Protein AF-A0ABD2MS82-F1 (afdb_monomer_lite)

pLDDT: mean 78.6, std 11.97, range [47.75, 94.5]

Organism: NCBI:txid559131

Sequence (108 aa):
MEFDLMNNITANDTFDPDEYYYRSRQNVLDIPMLLFASAGILANSLITYIILRNKPLRTRTNIYLVNICICNSMYLLFSPLIFNLFSAAERIHAYIICFTDEFFFFLC

Radius of gyration: 23.98 Å; chains: 1; bounding box: 62×20×70 Å

Secondary structure (DSSP, 8-state):
--STTSS-----TT--HHHHHHHHHHHHHHHHHHHHHHHHHHHHHHHHHHHHH-GGG--HHHHHHHHHHHHHHHHHHHHHHHS-HHHHHHHHHHHHHHHHHHHHHHH-

Structure (mmCIF, N/CA/C/O backbone):
data_AF-A0ABD2MS82-F1
#
_entry.id   AF-A0ABD2MS82-F1
#
loop_
_atom_site.group_PDB
_atom_site.id
_atom_site.type_symbol
_atom_site.label_atom_id
_atom_site.label_alt_id
_atom_site.label_comp_id
_atom_site.label_asym_id
_atom_site.label_entity_id
_atom_site.label_seq_id
_atom_site.pdbx_PDB_ins_code
_atom_site.Cartn_x
_atom_site.Cartn_y
_atom_site.Cartn_z
_atom_site.occupancy
_atom_site.B_iso_or_equiv
_atom_site.auth_seq_id
_atom_site.auth_comp_id
_atom_site.auth_asym_id
_atom_site.auth_atom_id
_atom_site.pdbx_PDB_model_num
ATOM 1 N N . MET A 1 1 ? 42.929 -7.637 -44.592 1.00 47.75 1 MET A N 1
ATOM 2 C CA . MET A 1 1 ? 41.555 -7.537 -45.126 1.00 47.75 1 MET A CA 1
ATOM 3 C C . MET A 1 1 ? 40.603 -8.113 -44.079 1.00 47.75 1 MET A C 1
ATOM 5 O O . MET A 1 1 ? 39.951 -9.114 -44.312 1.00 47.75 1 MET A O 1
ATOM 9 N N . GLU A 1 2 ? 40.615 -7.516 -42.886 1.00 51.56 2 GLU A N 1
ATOM 10 C CA . GLU A 1 2 ? 39.842 -7.953 -41.704 1.00 51.56 2 GLU A CA 1
ATOM 11 C C . GLU A 1 2 ? 39.218 -6.745 -40.979 1.00 51.56 2 GLU A C 1
ATOM 13 O O . GLU A 1 2 ? 38.406 -6.900 -40.079 1.00 51.56 2 GLU A O 1
ATOM 18 N N . PHE A 1 3 ? 39.573 -5.525 -41.401 1.00 53.72 3 PHE A N 1
ATOM 19 C CA . PHE A 1 3 ? 39.140 -4.276 -40.777 1.00 53.72 3 PHE A CA 1
ATOM 20 C C . PHE A 1 3 ? 37.747 -3.830 -41.255 1.00 53.72 3 PHE A C 1
ATOM 22 O O . PHE A 1 3 ? 37.041 -3.136 -40.533 1.00 53.72 3 PHE A O 1
ATOM 29 N N . ASP A 1 4 ? 37.302 -4.297 -42.426 1.00 55.69 4 ASP A N 1
ATOM 30 C CA . ASP A 1 4 ? 36.000 -3.925 -43.000 1.00 55.69 4 ASP A CA 1
ATOM 31 C C . ASP A 1 4 ? 34.840 -4.824 -42.530 1.00 55.69 4 ASP A C 1
ATOM 33 O O . ASP A 1 4 ? 33.681 -4.529 -42.811 1.00 55.69 4 ASP A O 1
ATOM 37 N N . LEU A 1 5 ? 35.118 -5.897 -41.770 1.00 54.56 5 LEU A N 1
ATOM 38 C CA . LEU A 1 5 ? 34.084 -6.774 -41.197 1.00 54.56 5 LEU A CA 1
ATOM 39 C C . LEU A 1 5 ? 33.604 -6.321 -39.802 1.00 54.56 5 LEU A C 1
ATOM 41 O O . LEU A 1 5 ? 32.693 -6.925 -39.249 1.00 54.56 5 LEU A O 1
ATOM 45 N N . MET A 1 6 ? 34.182 -5.257 -39.229 1.00 52.56 6 MET A N 1
ATOM 46 C CA . MET A 1 6 ? 33.708 -4.669 -37.962 1.00 52.56 6 MET A CA 1
ATOM 47 C C . MET A 1 6 ? 32.724 -3.506 -38.158 1.00 52.56 6 MET A C 1
ATOM 49 O O . MET A 1 6 ? 32.105 -3.070 -37.194 1.00 52.56 6 MET A O 1
ATOM 53 N N . ASN A 1 7 ? 32.527 -3.049 -39.400 1.00 52.88 7 ASN A N 1
ATOM 54 C CA . ASN A 1 7 ? 31.688 -1.888 -39.726 1.00 52.88 7 ASN A CA 1
ATOM 55 C C . ASN A 1 7 ? 30.321 -2.252 -40.332 1.00 52.88 7 ASN A C 1
ATOM 57 O O . ASN A 1 7 ? 29.557 -1.361 -40.687 1.00 52.88 7 ASN A O 1
ATOM 61 N N . ASN A 1 8 ? 29.998 -3.546 -40.443 1.00 51.50 8 ASN A N 1
ATOM 62 C CA . ASN A 1 8 ? 28.675 -4.031 -40.863 1.00 51.50 8 ASN A CA 1
ATOM 63 C C . ASN A 1 8 ? 27.893 -4.668 -39.703 1.00 51.50 8 ASN A C 1
ATOM 65 O O . ASN A 1 8 ? 27.094 -5.584 -39.883 1.00 51.50 8 ASN A O 1
ATOM 69 N N . ILE A 1 9 ? 28.151 -4.200 -38.486 1.00 60.28 9 ILE A N 1
ATOM 70 C CA . ILE A 1 9 ? 27.173 -4.302 -37.416 1.00 60.28 9 ILE A CA 1
ATOM 71 C C . ILE A 1 9 ? 26.404 -2.996 -37.539 1.00 60.28 9 ILE A C 1
ATOM 73 O O . ILE A 1 9 ? 26.919 -1.946 -37.167 1.00 60.28 9 ILE A O 1
ATOM 77 N N . THR A 1 10 ? 25.206 -3.037 -38.119 1.00 60.16 10 THR A N 1
ATOM 78 C CA . THR A 1 10 ? 24.183 -2.029 -37.830 1.00 60.16 10 THR A CA 1
ATOM 79 C C . THR A 1 10 ? 24.036 -2.008 -36.316 1.00 60.16 10 THR A C 1
ATOM 81 O O . THR A 1 10 ? 23.304 -2.819 -35.749 1.00 60.16 10 THR A O 1
ATOM 84 N N . ALA A 1 11 ? 24.812 -1.151 -35.653 1.00 57.91 11 ALA A N 1
ATOM 85 C CA . ALA A 1 11 ? 24.538 -0.748 -34.297 1.00 57.91 11 ALA A CA 1
ATOM 86 C C . ALA A 1 11 ? 23.128 -0.174 -34.365 1.00 57.91 11 ALA A C 1
ATOM 88 O O . ALA A 1 11 ? 22.858 0.815 -35.047 1.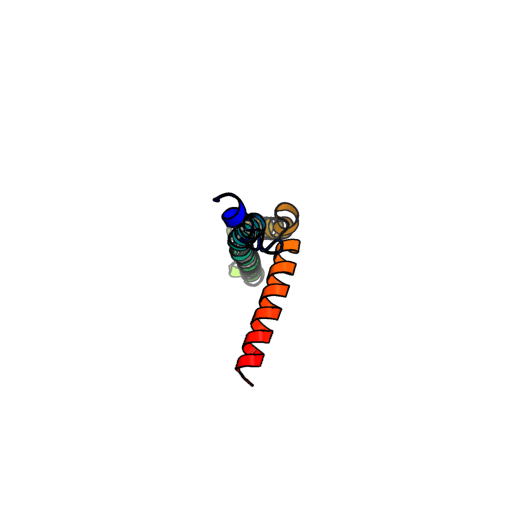00 57.91 11 ALA A O 1
ATOM 89 N N . ASN A 1 12 ? 22.185 -0.921 -33.806 1.00 58.06 12 ASN A N 1
ATOM 90 C CA . ASN A 1 12 ? 20.826 -0.457 -33.674 1.00 58.06 12 ASN A CA 1
ATOM 91 C C . ASN A 1 12 ? 20.871 0.595 -32.564 1.00 58.06 12 ASN A C 1
ATOM 93 O O . ASN A 1 12 ? 20.576 0.273 -31.421 1.00 58.06 12 ASN A O 1
ATOM 97 N N . ASP A 1 13 ? 21.292 1.821 -32.891 1.00 61.38 13 ASP A N 1
ATOM 98 C CA . ASP A 1 13 ? 21.495 2.944 -31.954 1.00 61.38 13 ASP A CA 1
ATOM 99 C C . ASP A 1 13 ? 20.210 3.345 -31.200 1.00 61.38 13 ASP A C 1
ATOM 101 O O . ASP A 1 13 ? 20.215 4.214 -30.336 1.00 61.38 13 ASP A O 1
ATOM 105 N N . THR A 1 14 ? 19.082 2.721 -31.541 1.00 65.25 14 THR A N 1
ATOM 106 C CA . THR A 1 14 ? 17.796 2.831 -30.844 1.00 65.25 14 THR A CA 1
ATOM 107 C C . THR A 1 14 ? 17.603 1.801 -29.733 1.00 65.25 14 THR A C 1
ATOM 109 O O . THR A 1 14 ? 16.722 1.985 -28.899 1.00 65.25 14 THR A O 1
ATOM 112 N N . PHE A 1 15 ? 18.361 0.704 -29.717 1.00 70.62 15 PHE A N 1
ATOM 113 C CA . PHE A 1 15 ? 18.246 -0.332 -28.697 1.00 70.62 15 PHE A CA 1
ATOM 114 C C . PHE A 1 15 ? 19.389 -0.201 -27.701 1.00 70.62 15 PHE A C 1
ATOM 116 O O . PHE A 1 15 ? 20.472 -0.745 -27.914 1.00 70.62 15 PHE A O 1
ATOM 123 N N . ASP A 1 16 ? 19.114 0.507 -26.607 1.00 78.38 16 ASP A N 1
ATOM 124 C CA . ASP A 1 16 ? 20.020 0.573 -25.471 1.00 78.38 16 ASP A CA 1
ATOM 125 C C . ASP A 1 16 ? 19.689 -0.544 -24.459 1.00 78.38 16 ASP A C 1
ATOM 127 O O . ASP A 1 16 ? 18.635 -0.516 -23.803 1.00 78.38 16 ASP A O 1
ATOM 131 N N . PRO A 1 17 ? 20.525 -1.594 -24.354 1.00 74.38 17 PRO A N 1
ATOM 132 C CA . PRO A 1 17 ? 20.258 -2.712 -23.457 1.00 74.38 17 PRO A CA 1
ATOM 133 C C . PRO A 1 17 ? 20.321 -2.311 -21.979 1.00 74.38 17 PRO A C 1
ATOM 135 O O . PRO A 1 17 ? 19.707 -2.991 -21.147 1.00 74.38 17 PRO A O 1
ATOM 138 N N . ASP A 1 18 ? 21.040 -1.240 -21.630 1.00 78.19 18 ASP A N 1
ATOM 139 C CA . ASP A 1 18 ? 21.125 -0.786 -20.247 1.00 78.19 18 ASP A CA 1
ATOM 140 C C . ASP A 1 18 ? 19.802 -0.136 -19.794 1.00 78.19 18 ASP A C 1
ATOM 142 O O . ASP A 1 18 ? 19.266 -0.507 -18.744 1.00 78.19 18 ASP A O 1
ATOM 146 N N . GLU A 1 19 ? 19.181 0.697 -20.631 1.00 78.31 19 GLU A N 1
ATOM 147 C CA . GLU A 1 19 ? 17.897 1.342 -20.384 1.00 78.31 19 GLU A CA 1
ATOM 148 C C . GLU A 1 19 ? 16.799 0.290 -20.208 1.00 78.31 19 GLU A C 1
ATOM 150 O O . GLU A 1 19 ? 16.008 0.352 -19.258 1.00 78.31 19 GLU A O 1
ATOM 155 N N . TYR A 1 20 ? 16.793 -0.737 -21.065 1.00 74.31 20 TYR A N 1
ATOM 156 C CA . TYR A 1 20 ? 15.869 -1.864 -20.946 1.00 74.31 20 TYR A CA 1
ATOM 157 C C . TYR A 1 20 ? 16.059 -2.630 -19.629 1.00 74.31 20 TYR A C 1
ATOM 159 O O . TYR A 1 20 ? 15.079 -2.963 -18.955 1.00 74.31 20 TYR A O 1
ATOM 167 N N . TYR A 1 21 ? 17.305 -2.884 -19.219 1.00 76.56 21 TYR A N 1
ATOM 168 C CA . TYR A 1 21 ? 17.605 -3.593 -17.976 1.00 76.56 21 TYR A CA 1
ATOM 169 C C . TYR A 1 21 ? 17.166 -2.803 -16.734 1.00 76.56 21 TYR A C 1
ATOM 171 O O . TYR A 1 21 ? 16.512 -3.360 -15.845 1.00 76.56 21 TYR A O 1
ATOM 179 N N . TYR A 1 22 ? 17.455 -1.499 -16.675 1.00 75.44 22 TYR A N 1
ATOM 180 C CA . TYR A 1 22 ? 17.025 -0.642 -15.566 1.00 75.44 22 TYR A CA 1
ATOM 181 C C . TYR A 1 22 ? 15.504 -0.500 -15.509 1.00 75.44 22 TYR A C 1
ATOM 183 O O . TYR A 1 22 ? 14.923 -0.593 -14.424 1.00 75.44 22 TYR A O 1
ATOM 191 N N . ARG A 1 23 ? 14.847 -0.344 -16.663 1.00 72.69 23 ARG A N 1
ATOM 192 C CA . ARG A 1 23 ? 13.386 -0.263 -16.760 1.00 72.69 23 ARG A CA 1
ATOM 193 C C . ARG A 1 23 ? 12.716 -1.566 -16.334 1.00 72.69 23 ARG A C 1
ATOM 195 O O . ARG A 1 23 ? 11.774 -1.535 -15.547 1.00 72.69 23 ARG A O 1
ATOM 202 N N . SER A 1 24 ? 13.226 -2.709 -16.790 1.00 74.44 24 SER A N 1
ATOM 203 C CA . SER A 1 24 ? 12.731 -4.027 -16.385 1.00 74.44 24 SER A CA 1
ATOM 204 C C . SER A 1 24 ? 12.880 -4.233 -14.874 1.00 74.44 24 SER A C 1
ATOM 206 O O . SER A 1 24 ? 11.920 -4.600 -14.196 1.00 74.44 24 SER A O 1
ATOM 208 N N . ARG A 1 25 ? 14.042 -3.887 -14.303 1.00 76.31 25 ARG A N 1
ATOM 209 C CA . ARG A 1 25 ? 14.285 -3.985 -12.857 1.00 76.31 25 ARG A CA 1
ATOM 210 C C . ARG A 1 25 ? 13.360 -3.087 -12.031 1.00 76.31 25 ARG A C 1
ATOM 212 O O . ARG A 1 25 ? 12.902 -3.523 -10.977 1.00 76.31 25 ARG A O 1
ATOM 219 N N . GLN A 1 26 ? 13.093 -1.861 -12.485 1.00 73.44 26 GLN A N 1
ATOM 220 C CA . GLN A 1 26 ? 12.141 -0.954 -11.831 1.00 73.44 26 GLN A CA 1
ATOM 221 C C . GLN A 1 26 ? 10.729 -1.550 -11.832 1.00 73.44 26 GLN A C 1
ATOM 223 O O . GLN A 1 26 ? 10.128 -1.700 -10.772 1.00 73.44 26 GLN A O 1
ATOM 228 N N . ASN A 1 27 ? 10.256 -2.028 -12.986 1.00 70.44 27 ASN A N 1
ATOM 229 C CA . ASN A 1 27 ? 8.922 -2.619 -13.115 1.00 70.44 27 ASN A CA 1
ATOM 230 C C . ASN A 1 27 ? 8.714 -3.835 -12.190 1.00 70.44 27 ASN A C 1
ATOM 232 O O . ASN A 1 27 ? 7.643 -3.992 -11.603 1.00 70.44 27 ASN A O 1
ATOM 236 N N . VAL A 1 28 ? 9.739 -4.681 -12.024 1.00 80.00 28 VAL A N 1
ATOM 237 C CA . VAL A 1 28 ? 9.688 -5.870 -11.150 1.00 80.00 28 VAL A CA 1
ATOM 238 C C . VAL A 1 28 ? 9.473 -5.502 -9.677 1.00 80.00 28 VAL A C 1
ATOM 240 O O . VAL A 1 28 ? 8.894 -6.293 -8.937 1.00 80.00 28 VAL A O 1
ATOM 243 N N . LEU A 1 29 ? 9.915 -4.321 -9.238 1.00 79.19 29 LEU A N 1
ATOM 244 C CA . LEU A 1 29 ? 9.738 -3.846 -7.861 1.00 79.19 29 LEU A CA 1
ATOM 245 C C . LEU A 1 29 ? 8.462 -3.016 -7.698 1.00 79.19 29 LEU A C 1
ATOM 247 O O . LEU A 1 29 ? 7.744 -3.168 -6.708 1.00 79.19 29 LEU A O 1
ATOM 251 N N . ASP A 1 30 ? 8.155 -2.186 -8.687 1.00 80.44 30 ASP A N 1
ATOM 252 C CA . ASP A 1 30 ? 7.050 -1.234 -8.646 1.00 80.44 30 ASP A CA 1
ATOM 253 C C . ASP A 1 30 ? 5.678 -1.926 -8.643 1.00 80.44 30 ASP A C 1
ATOM 255 O O . ASP A 1 30 ? 4.796 -1.572 -7.856 1.00 80.44 30 ASP A O 1
ATOM 259 N N . ILE A 1 31 ? 5.504 -2.958 -9.478 1.00 80.62 31 ILE A N 1
ATOM 260 C CA . ILE A 1 31 ? 4.246 -3.712 -9.594 1.00 80.62 31 ILE A CA 1
ATOM 261 C C . ILE A 1 31 ? 3.845 -4.380 -8.266 1.00 80.62 31 ILE A C 1
ATOM 263 O O . ILE A 1 31 ? 2.737 -4.118 -7.782 1.00 80.62 31 ILE A O 1
ATOM 267 N N . PRO A 1 32 ? 4.683 -5.227 -7.632 1.00 84.81 32 PRO A N 1
ATOM 268 C CA . PRO A 1 32 ? 4.307 -5.845 -6.367 1.00 84.81 32 PRO A CA 1
ATOM 269 C C . PRO A 1 32 ? 4.126 -4.798 -5.270 1.00 84.81 32 PRO A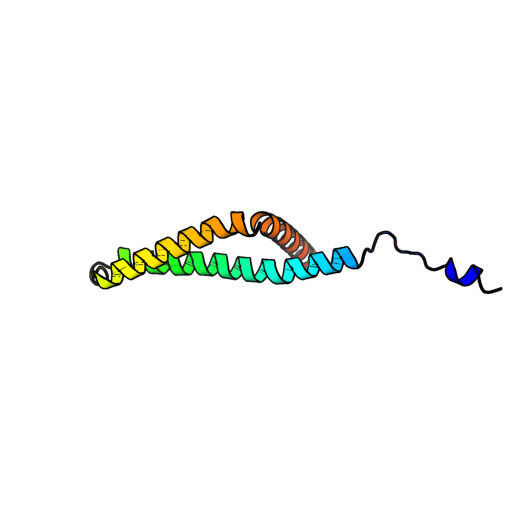 C 1
ATOM 271 O O . PRO A 1 32 ? 3.212 -4.932 -4.460 1.00 84.81 32 PRO A O 1
ATOM 274 N N . MET A 1 33 ? 4.929 -3.731 -5.253 1.00 83.50 33 MET A N 1
ATOM 275 C CA . MET A 1 33 ? 4.802 -2.678 -4.250 1.00 83.50 33 MET A CA 1
ATOM 276 C C . MET A 1 33 ? 3.445 -1.967 -4.319 1.00 83.50 33 MET A C 1
ATOM 278 O O . MET A 1 33 ? 2.816 -1.749 -3.283 1.00 83.50 33 MET A O 1
ATOM 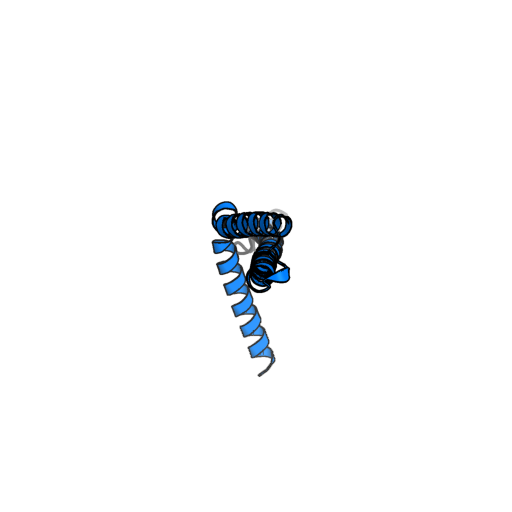282 N N . LEU A 1 34 ? 2.950 -1.679 -5.525 1.00 82.94 34 LEU A N 1
ATOM 283 C CA . LEU A 1 34 ? 1.621 -1.103 -5.732 1.00 82.94 34 LEU A CA 1
ATOM 284 C C . LEU A 1 34 ? 0.501 -2.053 -5.267 1.00 82.94 34 LEU A C 1
ATOM 286 O O . LEU A 1 34 ? -0.466 -1.622 -4.629 1.00 82.94 34 LEU A O 1
ATOM 290 N N . LEU A 1 35 ? 0.638 -3.355 -5.537 1.00 86.00 35 LEU A N 1
ATOM 291 C CA . LEU A 1 35 ? -0.311 -4.373 -5.070 1.00 86.00 35 LEU A CA 1
ATOM 292 C C . LEU A 1 35 ? -0.317 -4.484 -3.542 1.00 86.00 35 LEU A C 1
ATOM 294 O O . LEU A 1 35 ? -1.382 -4.476 -2.927 1.00 86.00 35 LEU A O 1
ATOM 298 N N . PHE A 1 36 ? 0.856 -4.521 -2.910 1.00 88.56 36 PHE A N 1
ATOM 299 C CA . PHE A 1 36 ? 0.969 -4.538 -1.453 1.00 88.56 36 PHE A CA 1
ATOM 300 C C . PHE A 1 36 ? 0.401 -3.267 -0.820 1.00 88.56 36 PHE A C 1
ATOM 302 O O . PHE A 1 36 ? -0.300 -3.350 0.189 1.00 88.56 36 PHE A O 1
ATOM 309 N N . ALA A 1 37 ? 0.655 -2.101 -1.415 1.00 86.38 37 ALA A N 1
ATOM 310 C CA . ALA A 1 37 ? 0.143 -0.835 -0.909 1.00 86.38 37 ALA A CA 1
ATOM 311 C C . ALA A 1 37 ? -1.388 -0.765 -0.996 1.00 86.38 37 ALA A C 1
ATOM 313 O O . ALA A 1 37 ? -2.051 -0.461 -0.004 1.00 86.38 37 ALA A O 1
ATOM 314 N N . SER A 1 38 ? -1.965 -1.108 -2.149 1.00 86.12 38 SER A N 1
ATOM 315 C CA . SER A 1 38 ? -3.420 -1.113 -2.345 1.00 86.12 38 SER A CA 1
ATOM 316 C C . SER A 1 38 ? -4.124 -2.143 -1.455 1.00 86.12 38 SER A C 1
ATOM 318 O O . SER A 1 38 ? -5.077 -1.797 -0.751 1.00 86.12 38 SER A O 1
ATOM 320 N N . ALA A 1 39 ? -3.619 -3.379 -1.396 1.00 92.00 39 ALA A N 1
ATOM 321 C CA . ALA A 1 39 ? -4.147 -4.419 -0.514 1.00 92.00 39 ALA A CA 1
ATOM 322 C C . ALA A 1 39 ? -4.019 -4.029 0.966 1.00 92.00 39 ALA A C 1
ATOM 324 O O . ALA A 1 39 ? -4.952 -4.229 1.745 1.00 92.00 39 ALA A O 1
ATOM 325 N N . GLY A 1 40 ? -2.896 -3.419 1.352 1.00 91.25 40 GLY A N 1
ATOM 326 C CA . GLY A 1 40 ? -2.665 -2.919 2.702 1.00 91.25 40 GLY A CA 1
ATOM 327 C C . GLY A 1 40 ? -3.661 -1.830 3.100 1.00 91.25 40 GLY A C 1
ATOM 328 O O . GLY A 1 40 ? -4.223 -1.893 4.194 1.00 91.25 40 GLY A O 1
ATOM 329 N N . ILE A 1 41 ? -3.9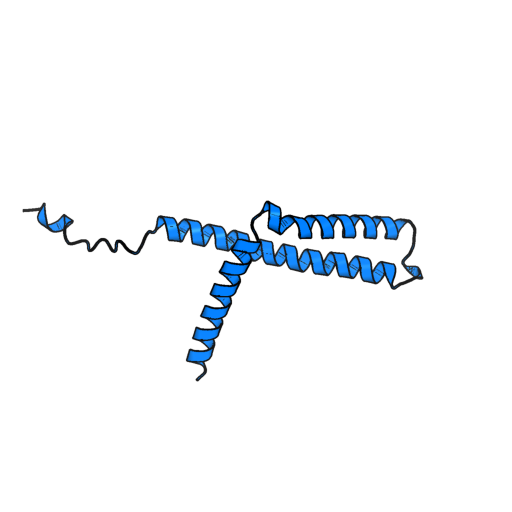41 -0.862 2.222 1.00 90.38 41 ILE A N 1
ATOM 330 C CA . ILE A 1 41 ? -4.933 0.194 2.486 1.00 90.38 41 ILE A CA 1
ATOM 331 C C . ILE A 1 41 ? -6.330 -0.419 2.640 1.00 90.38 41 ILE A C 1
ATOM 333 O O . ILE A 1 41 ? -7.043 -0.106 3.599 1.00 90.38 41 ILE A O 1
ATOM 337 N N . LEU A 1 42 ? -6.717 -1.332 1.746 1.00 93.62 42 LEU A N 1
ATOM 338 C CA . LEU A 1 42 ? -8.016 -2.008 1.805 1.00 93.62 42 LEU A CA 1
ATOM 339 C C . LEU A 1 42 ? -8.174 -2.838 3.085 1.00 93.62 42 LEU A C 1
ATOM 341 O O . LEU A 1 42 ? -9.191 -2.733 3.767 1.00 93.62 42 LEU A O 1
ATOM 345 N N . ALA A 1 43 ? -7.160 -3.615 3.463 1.00 94.06 43 ALA A N 1
ATOM 346 C CA . ALA A 1 43 ? -7.209 -4.441 4.664 1.00 94.06 43 ALA A CA 1
ATOM 347 C C . ALA A 1 43 ? -7.293 -3.590 5.943 1.00 94.06 43 ALA A C 1
ATOM 349 O O . ALA A 1 43 ? -8.167 -3.817 6.782 1.00 94.06 43 ALA A O 1
ATOM 350 N N . ASN A 1 44 ? -6.430 -2.578 6.089 1.00 93.38 44 ASN A N 1
ATOM 351 C CA . ASN A 1 44 ? -6.405 -1.735 7.290 1.00 93.38 44 ASN A CA 1
ATOM 352 C C . ASN A 1 44 ? -7.674 -0.873 7.425 1.00 93.38 44 ASN A C 1
ATOM 354 O O . ASN A 1 44 ? -8.185 -0.694 8.538 1.00 93.38 44 ASN A O 1
ATOM 358 N N . SER A 1 45 ? -8.225 -0.383 6.309 1.00 92.50 45 SER A N 1
ATOM 359 C CA . SER A 1 45 ? -9.494 0.357 6.307 1.00 92.50 45 SER A CA 1
ATOM 360 C C . SER A 1 45 ? -10.682 -0.543 6.647 1.00 92.50 45 SER A C 1
ATOM 362 O O . SER A 1 45 ? -11.523 -0.150 7.458 1.00 92.50 45 SER A O 1
ATOM 364 N N . LEU A 1 46 ? -10.719 -1.776 6.130 1.00 93.56 46 LEU A N 1
ATOM 365 C CA . LEU A 1 46 ? -11.765 -2.748 6.444 1.00 93.56 46 LEU A CA 1
ATOM 366 C C . LEU A 1 46 ? -11.748 -3.152 7.926 1.00 93.56 46 LEU A C 1
ATOM 368 O O . LEU A 1 46 ? -12.800 -3.181 8.563 1.00 93.56 46 LEU A O 1
ATOM 372 N N . ILE A 1 47 ? -10.570 -3.412 8.502 1.00 92.31 47 ILE A N 1
ATOM 373 C CA . ILE A 1 47 ? -10.429 -3.748 9.930 1.00 92.31 47 ILE A CA 1
ATOM 374 C C . ILE A 1 47 ? -10.943 -2.598 10.798 1.00 92.31 47 ILE A C 1
ATOM 376 O O . ILE A 1 47 ? -11.771 -2.803 11.690 1.00 92.31 47 ILE A O 1
ATOM 380 N N . THR A 1 48 ? -10.506 -1.375 10.494 1.00 92.50 48 THR A N 1
ATOM 381 C CA . THR A 1 48 ? -10.957 -0.169 11.197 1.00 92.50 48 THR A CA 1
ATOM 382 C C . THR A 1 48 ? -12.474 -0.009 11.091 1.00 92.50 48 THR A C 1
ATOM 384 O O . THR A 1 48 ? -13.151 0.229 12.093 1.00 92.50 48 THR A O 1
ATOM 387 N N . TYR A 1 49 ? -13.028 -0.218 9.897 1.00 92.81 49 TYR A N 1
ATOM 388 C CA . TYR A 1 49 ? -14.461 -0.142 9.642 1.00 92.81 49 TYR A CA 1
ATOM 389 C C . TYR A 1 49 ? -15.265 -1.170 10.447 1.00 92.81 49 TYR A C 1
ATOM 391 O O . TYR A 1 49 ? -16.254 -0.812 11.087 1.00 92.81 49 TYR A O 1
ATOM 399 N N . ILE A 1 50 ? -14.837 -2.435 10.462 1.00 93.31 50 ILE A N 1
ATOM 400 C CA . ILE A 1 50 ? -15.521 -3.522 11.178 1.00 93.31 50 ILE A CA 1
ATOM 401 C C . ILE A 1 50 ? -15.547 -3.250 12.686 1.00 93.31 50 ILE A C 1
ATOM 403 O O . ILE A 1 50 ? -16.592 -3.417 13.321 1.00 93.31 50 ILE A O 1
ATOM 407 N N . ILE A 1 51 ? -14.425 -2.806 13.261 1.00 90.12 51 ILE A N 1
ATOM 408 C CA . ILE A 1 51 ? -14.326 -2.528 14.700 1.00 90.12 51 ILE A CA 1
ATOM 409 C C . ILE A 1 51 ? -15.188 -1.319 15.085 1.00 90.12 51 ILE A C 1
ATOM 411 O O . ILE A 1 51 ? -15.863 -1.349 16.114 1.00 90.12 51 ILE A O 1
ATOM 415 N N . LEU A 1 52 ? -15.214 -0.269 14.256 1.00 87.25 52 LEU A N 1
ATOM 416 C CA . LEU A 1 52 ? -16.035 0.918 14.512 1.00 87.25 52 LEU A CA 1
ATOM 417 C C . LEU A 1 52 ? -17.534 0.654 14.320 1.00 87.25 52 LEU A C 1
ATOM 419 O O . LEU A 1 52 ? -18.348 1.180 15.083 1.00 87.25 52 LEU A O 1
ATOM 423 N N . ARG A 1 53 ? -17.912 -0.167 13.331 1.00 90.88 53 ARG A N 1
ATOM 424 C CA . ARG A 1 53 ? -19.317 -0.485 13.029 1.00 90.88 53 ARG A CA 1
ATOM 425 C C . ARG A 1 53 ? -19.939 -1.420 14.067 1.00 90.88 53 ARG A C 1
ATOM 427 O O . ARG A 1 53 ? -21.116 -1.272 14.400 1.00 90.88 53 ARG A O 1
ATOM 434 N N . ASN A 1 54 ? -19.164 -2.348 14.619 1.00 89.12 54 ASN A N 1
ATOM 435 C CA . ASN A 1 54 ? -19.658 -3.320 15.586 1.00 89.12 54 ASN A CA 1
ATOM 436 C C . ASN A 1 54 ? -19.438 -2.844 17.028 1.00 89.12 54 ASN A C 1
ATOM 438 O O . ASN A 1 54 ? -18.386 -3.065 17.623 1.00 89.12 54 ASN A O 1
ATOM 442 N N . LYS A 1 55 ? -20.492 -2.289 17.643 1.00 80.31 55 LYS A N 1
ATOM 443 C CA . LYS A 1 55 ? -20.530 -1.930 19.076 1.00 80.31 55 LYS A CA 1
ATOM 444 C C . LYS A 1 55 ? -19.972 -3.007 20.033 1.00 80.31 55 LYS A C 1
ATOM 446 O O . LYS A 1 55 ? -19.220 -2.614 20.923 1.00 80.31 55 LYS A O 1
ATOM 451 N N . PRO A 1 56 ? -20.260 -4.321 19.880 1.00 83.50 56 PRO A N 1
ATOM 452 C CA . PRO A 1 56 ? -19.699 -5.339 20.779 1.00 83.50 56 PRO A CA 1
ATOM 453 C C . PRO A 1 56 ? -18.185 -5.541 20.608 1.00 83.50 56 PRO A C 1
ATOM 455 O O . PRO A 1 56 ? -17.525 -6.010 21.529 1.00 83.50 56 PRO A O 1
ATOM 458 N N . LEU A 1 57 ? -17.616 -5.157 19.461 1.00 79.00 57 LEU A N 1
ATOM 459 C CA . LEU A 1 57 ? -16.180 -5.241 19.195 1.00 79.00 57 LEU A CA 1
ATOM 460 C C . LEU A 1 57 ? -15.422 -3.995 19.676 1.00 79.00 57 LEU A C 1
ATOM 462 O O . LEU A 1 57 ? -14.198 -3.989 19.621 1.00 79.00 57 LEU A O 1
ATOM 466 N N . ARG A 1 58 ? -16.090 -2.952 20.191 1.00 83.81 58 ARG A N 1
ATOM 467 C CA . ARG A 1 58 ? -15.442 -1.712 20.656 1.00 83.81 58 ARG A CA 1
ATOM 468 C C . ARG A 1 58 ? -14.934 -1.821 22.099 1.00 83.81 58 ARG A C 1
ATOM 470 O O . ARG A 1 58 ? -15.313 -1.043 22.975 1.00 83.81 58 ARG A O 1
ATOM 477 N N . THR A 1 59 ? -14.085 -2.809 22.351 1.00 89.00 59 THR A N 1
ATOM 478 C CA . THR A 1 59 ? -13.396 -3.003 23.635 1.00 89.00 59 THR A CA 1
ATOM 479 C C . THR A 1 59 ? -12.108 -2.174 23.691 1.00 89.00 59 THR A C 1
ATOM 481 O O . THR A 1 59 ? -11.583 -1.764 22.655 1.00 89.00 59 THR A O 1
ATOM 484 N N . ARG A 1 60 ? -11.563 -1.926 24.896 1.00 86.12 60 ARG A N 1
ATOM 485 C CA . ARG A 1 60 ? -10.300 -1.169 25.051 1.00 86.12 60 ARG A CA 1
ATOM 486 C C . ARG A 1 60 ? -9.162 -1.784 24.233 1.00 86.12 60 ARG A C 1
ATOM 488 O O . ARG A 1 60 ? -8.406 -1.056 23.605 1.00 86.12 60 ARG A O 1
ATOM 495 N N . THR A 1 61 ? -9.088 -3.110 24.188 1.00 87.38 61 THR A N 1
ATOM 496 C CA . THR A 1 61 ? -8.075 -3.855 23.432 1.00 87.38 61 THR A CA 1
ATOM 497 C C . THR A 1 61 ? -8.212 -3.638 21.924 1.00 87.38 61 THR A C 1
ATOM 499 O O . THR A 1 61 ? -7.224 -3.381 21.244 1.00 87.38 61 THR A O 1
ATOM 502 N N . ASN A 1 62 ? -9.439 -3.651 21.400 1.00 87.12 62 ASN A N 1
ATOM 503 C CA . ASN A 1 62 ? -9.678 -3.496 19.964 1.00 87.12 62 ASN A CA 1
ATOM 504 C C . ASN A 1 62 ? -9.464 -2.054 19.474 1.00 87.12 62 ASN A C 1
ATOM 506 O O . ASN A 1 62 ? -9.169 -1.846 18.300 1.00 87.12 62 ASN A O 1
ATOM 510 N N . ILE A 1 63 ? -9.531 -1.057 20.361 1.00 88.00 63 ILE A N 1
ATOM 511 C CA . ILE A 1 63 ? -9.162 0.330 20.030 1.00 88.00 63 ILE A CA 1
ATOM 512 C C . ILE A 1 63 ? -7.652 0.455 19.760 1.00 88.00 63 ILE A C 1
ATOM 514 O O . ILE A 1 63 ? -7.262 1.206 18.867 1.00 88.00 63 ILE A O 1
ATOM 518 N N . TYR A 1 64 ? -6.796 -0.313 20.448 1.00 91.62 64 TYR A N 1
ATOM 519 C CA . TYR A 1 64 ? -5.361 -0.347 20.126 1.00 91.62 64 TYR A CA 1
ATOM 520 C C . TYR A 1 64 ? -5.101 -0.911 18.725 1.00 91.62 64 TYR A C 1
ATOM 522 O O . TYR A 1 64 ? -4.251 -0.386 18.008 1.00 91.62 64 TYR A O 1
ATOM 530 N N . LEU A 1 65 ? -5.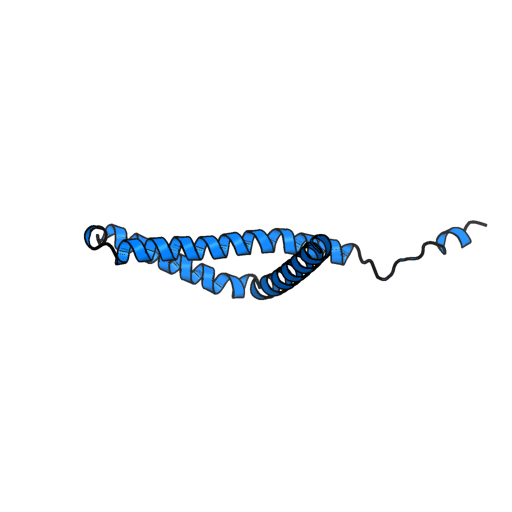866 -1.925 18.307 1.00 91.75 65 LEU A N 1
ATOM 531 C CA . LEU A 1 65 ? -5.787 -2.470 16.947 1.00 91.75 65 LEU A CA 1
ATOM 532 C C . LEU A 1 65 ? -6.174 -1.420 15.901 1.00 91.75 65 LEU A C 1
ATOM 534 O O . LEU A 1 65 ? -5.476 -1.261 14.904 1.00 91.75 65 LEU A O 1
ATOM 538 N N . VAL A 1 66 ? -7.233 -0.648 16.160 1.00 91.25 66 VAL A N 1
ATOM 539 C CA . VAL A 1 66 ? -7.632 0.467 15.287 1.00 91.25 66 VAL A CA 1
ATOM 540 C C . VAL A 1 66 ? -6.520 1.507 15.169 1.00 91.25 66 VAL A C 1
ATOM 542 O O . VAL A 1 66 ? -6.226 1.951 14.064 1.00 91.25 66 VAL A O 1
ATOM 545 N N . ASN A 1 67 ? -5.859 1.866 16.273 1.00 92.81 67 ASN A N 1
ATOM 546 C CA . ASN A 1 67 ? -4.752 2.822 16.238 1.00 92.81 67 ASN A CA 1
ATOM 547 C C . ASN A 1 67 ? -3.596 2.333 15.347 1.00 92.81 67 ASN A C 1
ATOM 549 O O . ASN A 1 67 ? -3.094 3.090 14.521 1.00 92.81 67 ASN A O 1
ATOM 553 N N . ILE A 1 68 ? -3.231 1.050 15.445 1.00 92.69 68 ILE A N 1
ATOM 554 C CA . ILE A 1 68 ? -2.218 0.439 14.570 1.00 92.69 68 ILE A CA 1
ATOM 555 C C . ILE A 1 68 ? -2.664 0.487 13.100 1.00 92.69 68 ILE A C 1
ATOM 557 O O . ILE A 1 68 ? -1.880 0.875 12.235 1.00 92.69 68 ILE A O 1
ATOM 561 N N . CYS A 1 69 ? -3.922 0.155 12.799 1.00 94.50 69 CYS A N 1
ATOM 562 C CA . CYS A 1 69 ? -4.445 0.208 11.431 1.00 94.50 69 CYS A CA 1
ATOM 563 C C . CYS A 1 69 ? -4.456 1.629 10.848 1.00 94.50 69 CYS A C 1
ATOM 565 O O . CYS A 1 69 ? -4.190 1.803 9.656 1.00 94.50 69 CYS A O 1
ATOM 567 N N . ILE A 1 70 ? -4.723 2.650 11.667 1.00 91.88 70 ILE A N 1
ATOM 568 C CA . ILE A 1 70 ? -4.641 4.056 11.251 1.00 91.88 70 ILE A CA 1
ATOM 569 C C . ILE A 1 70 ? -3.189 4.427 10.939 1.00 91.88 70 ILE A C 1
ATOM 571 O O . ILE A 1 70 ? -2.927 4.964 9.864 1.00 91.88 70 ILE A O 1
ATOM 575 N N . CYS A 1 71 ? -2.238 4.077 11.810 1.00 94.19 71 CYS A N 1
ATOM 576 C CA . CYS A 1 71 ? -0.812 4.297 11.558 1.00 94.19 71 CYS A CA 1
ATOM 577 C C . CYS A 1 71 ? -0.346 3.624 10.258 1.00 94.19 71 CYS A C 1
ATOM 579 O O . CYS A 1 71 ? 0.330 4.259 9.449 1.00 94.19 71 CYS A O 1
ATOM 581 N N . ASN A 1 72 ? -0.763 2.379 10.012 1.00 92.19 72 ASN A N 1
ATOM 582 C CA . ASN A 1 72 ? -0.452 1.666 8.772 1.00 92.19 72 ASN A CA 1
ATOM 583 C C . ASN A 1 72 ? -1.060 2.362 7.548 1.00 92.19 72 ASN A C 1
ATOM 585 O O . ASN A 1 72 ? -0.393 2.516 6.529 1.00 92.19 72 ASN A O 1
ATOM 589 N N . SER A 1 73 ? -2.308 2.822 7.650 1.00 90.00 73 SER A N 1
ATOM 590 C CA . SER A 1 73 ? -2.985 3.531 6.558 1.00 90.00 73 SER A CA 1
ATOM 591 C C . SER A 1 73 ? -2.291 4.856 6.229 1.00 90.00 73 SER A C 1
ATOM 593 O O . SER A 1 73 ? -2.117 5.181 5.058 1.00 90.00 73 SER A O 1
ATOM 595 N N . MET A 1 74 ? -1.832 5.597 7.245 1.00 90.12 74 MET A N 1
ATOM 596 C CA . MET A 1 74 ? -1.037 6.813 7.049 1.00 90.12 74 MET A CA 1
ATOM 597 C C . MET A 1 74 ? 0.315 6.493 6.407 1.00 90.12 74 MET A C 1
ATOM 599 O O . MET A 1 74 ? 0.693 7.145 5.441 1.00 90.12 74 MET A O 1
ATOM 603 N N . TYR A 1 75 ? 1.022 5.462 6.877 1.00 89.31 75 TYR A N 1
ATOM 604 C CA . TYR A 1 75 ? 2.293 5.044 6.280 1.00 89.31 75 TYR A CA 1
ATOM 605 C C . TYR A 1 75 ? 2.142 4.688 4.793 1.00 89.31 75 TYR A C 1
ATOM 607 O O . TYR A 1 75 ? 2.930 5.135 3.962 1.00 89.31 75 TYR A O 1
ATOM 615 N N . LEU A 1 76 ? 1.087 3.949 4.441 1.00 87.31 76 LEU A N 1
ATOM 616 C CA . LEU A 1 76 ? 0.792 3.592 3.053 1.00 87.31 76 LEU A CA 1
ATOM 617 C C . LEU A 1 76 ? 0.385 4.805 2.199 1.00 87.31 76 LEU A C 1
ATOM 619 O O . LEU A 1 76 ? 0.724 4.842 1.021 1.00 87.31 76 LEU A O 1
ATOM 623 N N . LEU A 1 77 ? -0.257 5.824 2.783 1.00 85.38 77 LEU A N 1
ATOM 624 C CA . LEU A 1 77 ? -0.529 7.104 2.111 1.00 85.38 77 LEU A CA 1
ATOM 625 C C . LEU A 1 77 ? 0.740 7.926 1.842 1.00 85.38 77 LEU A C 1
ATOM 627 O O . LEU A 1 77 ? 0.806 8.620 0.831 1.00 85.38 77 LEU A O 1
ATOM 631 N N . PHE A 1 78 ? 1.750 7.842 2.711 1.00 86.44 78 PHE A N 1
ATOM 632 C CA . PHE A 1 78 ? 3.046 8.501 2.500 1.00 86.44 78 PHE A CA 1
ATOM 633 C C . PHE A 1 78 ? 4.003 7.691 1.614 1.00 86.44 78 PHE A C 1
ATOM 635 O O . PHE A 1 78 ? 4.922 8.260 1.027 1.00 86.44 78 PHE A O 1
ATOM 642 N N . SER A 1 79 ? 3.775 6.385 1.457 1.00 82.19 79 SER A N 1
ATOM 643 C CA . SER A 1 79 ? 4.545 5.506 0.569 1.00 82.19 79 SER A CA 1
ATOM 644 C C . SER A 1 79 ? 4.775 6.072 -0.847 1.00 82.19 79 SER A C 1
ATOM 646 O O . SER A 1 79 ? 5.929 6.074 -1.281 1.00 82.19 79 SER A O 1
ATOM 648 N N . PRO A 1 80 ? 3.775 6.634 -1.562 1.00 80.19 80 PRO A N 1
ATOM 649 C CA . PRO A 1 80 ? 4.000 7.195 -2.894 1.00 80.19 80 PRO A CA 1
ATOM 650 C C . PRO A 1 80 ? 4.938 8.397 -2.946 1.00 80.19 80 PRO A C 1
ATOM 652 O O . PRO A 1 80 ? 5.590 8.587 -3.970 1.00 80.19 80 PRO A O 1
ATOM 655 N N . LEU A 1 81 ? 5.054 9.159 -1.857 1.00 80.31 81 LEU A N 1
ATOM 656 C CA . LEU A 1 81 ? 6.012 10.262 -1.752 1.00 80.31 81 LEU A CA 1
ATOM 657 C C . LEU A 1 81 ? 7.440 9.757 -1.505 1.00 80.31 81 LEU A C 1
ATOM 659 O O . LEU A 1 81 ? 8.390 10.369 -1.976 1.00 80.31 81 LEU A O 1
ATOM 663 N N . ILE A 1 82 ? 7.598 8.646 -0.780 1.00 78.94 82 ILE A N 1
ATOM 664 C CA . ILE A 1 82 ? 8.913 8.089 -0.422 1.00 78.94 82 ILE A CA 1
ATOM 665 C C . ILE A 1 82 ? 9.499 7.260 -1.571 1.00 78.94 82 ILE A C 1
ATOM 667 O O . ILE A 1 82 ? 10.698 7.317 -1.828 1.00 78.94 82 ILE A O 1
ATOM 671 N N . PHE A 1 83 ? 8.656 6.495 -2.267 1.00 74.25 83 PHE A N 1
ATOM 672 C CA . PHE A 1 83 ? 9.084 5.526 -3.280 1.00 74.25 83 PHE A CA 1
ATOM 673 C C . PHE A 1 83 ? 8.772 5.951 -4.717 1.00 74.25 83 PHE A C 1
ATOM 675 O O . PHE A 1 83 ? 8.923 5.148 -5.629 1.00 74.25 83 PHE A O 1
ATOM 682 N N . ASN A 1 84 ? 8.328 7.193 -4.944 1.00 71.44 84 ASN A N 1
ATOM 683 C CA . ASN A 1 84 ? 7.906 7.676 -6.265 1.00 71.44 84 ASN A CA 1
ATOM 684 C C . ASN A 1 84 ? 6.866 6.765 -6.954 1.00 71.44 84 ASN A C 1
ATOM 686 O O . ASN A 1 84 ? 6.799 6.717 -8.185 1.00 71.44 84 ASN A O 1
ATOM 690 N N . LEU A 1 85 ? 6.002 6.084 -6.183 1.00 69.94 85 LEU A N 1
ATOM 691 C CA . LEU A 1 85 ? 4.973 5.188 -6.741 1.00 69.94 85 LEU A CA 1
ATOM 692 C C . LEU A 1 85 ? 4.023 5.906 -7.707 1.00 69.94 85 LEU A C 1
ATOM 694 O O . LEU A 1 85 ? 3.408 5.246 -8.533 1.00 69.94 85 LEU A O 1
ATOM 698 N N . PHE A 1 86 ? 3.893 7.235 -7.636 1.00 73.25 86 PHE A N 1
ATOM 699 C CA . PHE A 1 86 ? 3.100 7.991 -8.607 1.00 73.25 86 PHE A CA 1
ATOM 700 C C . PHE A 1 86 ? 3.677 7.878 -10.028 1.00 73.25 86 PHE A C 1
ATOM 702 O O . PHE A 1 86 ? 2.938 7.625 -10.974 1.00 73.25 86 PHE A O 1
ATOM 709 N N . SER A 1 87 ? 5.005 7.950 -10.172 1.00 69.19 87 SER A N 1
ATOM 710 C CA . SER A 1 87 ? 5.667 7.754 -11.468 1.00 69.19 87 SER A CA 1
ATOM 711 C C . SER A 1 87 ? 5.549 6.304 -11.948 1.00 69.19 87 SER A C 1
ATOM 713 O O . SER A 1 87 ? 5.355 6.053 -13.138 1.00 69.19 87 SER A O 1
ATOM 715 N N . ALA A 1 88 ? 5.594 5.342 -11.024 1.00 68.50 88 ALA A N 1
ATOM 716 C CA . ALA A 1 88 ? 5.321 3.942 -11.335 1.00 68.50 88 ALA A CA 1
ATOM 717 C C . ALA A 1 88 ? 3.870 3.719 -11.794 1.00 68.50 88 ALA A C 1
ATOM 719 O O . ALA A 1 88 ? 3.631 2.995 -12.757 1.00 68.50 88 ALA A O 1
ATOM 720 N N . ALA A 1 89 ? 2.899 4.3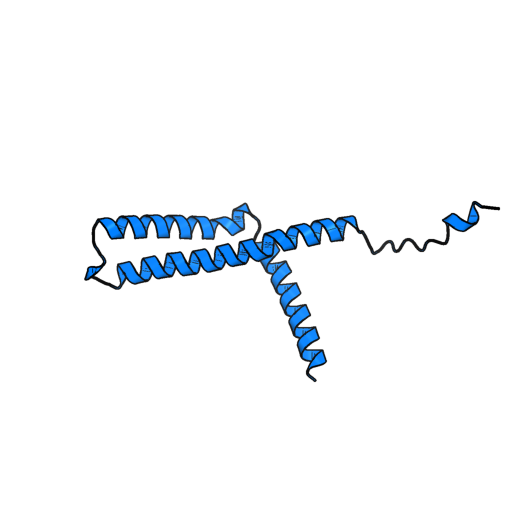68 -11.147 1.00 68.12 89 ALA A N 1
ATOM 721 C CA . ALA A 1 89 ? 1.487 4.257 -11.489 1.00 68.12 89 ALA A CA 1
ATOM 722 C C . ALA A 1 89 ? 1.196 4.786 -12.900 1.00 68.12 89 ALA A C 1
ATOM 724 O O . ALA A 1 89 ? 0.469 4.132 -13.643 1.00 68.12 89 ALA A O 1
ATOM 725 N N . GLU A 1 90 ? 1.806 5.904 -13.308 1.00 73.44 90 GLU A N 1
ATOM 726 C CA . GLU A 1 90 ? 1.691 6.416 -14.683 1.00 73.44 90 GLU A CA 1
ATOM 727 C C . GLU A 1 90 ? 2.261 5.432 -15.717 1.00 73.44 90 GLU A C 1
ATOM 729 O O . GLU A 1 90 ? 1.641 5.180 -16.752 1.00 73.44 90 GLU A O 1
ATOM 734 N N . ARG A 1 91 ? 3.409 4.809 -15.420 1.00 69.44 91 ARG A N 1
ATOM 735 C CA . ARG A 1 91 ? 4.037 3.803 -16.297 1.00 69.44 91 ARG A CA 1
ATOM 736 C C . ARG A 1 91 ? 3.194 2.536 -16.417 1.00 69.44 91 ARG A C 1
ATOM 738 O O . ARG A 1 91 ? 3.020 2.015 -17.516 1.00 69.44 91 ARG A O 1
ATOM 745 N N . ILE A 1 92 ? 2.652 2.059 -15.299 1.00 71.12 92 ILE A N 1
ATOM 746 C CA . ILE A 1 92 ? 1.761 0.895 -15.265 1.00 71.12 92 ILE A CA 1
ATOM 747 C C . ILE A 1 92 ? 0.459 1.209 -16.006 1.00 71.12 92 ILE A C 1
ATOM 749 O O . ILE A 1 92 ? -0.021 0.370 -16.761 1.00 71.12 92 ILE A O 1
ATOM 753 N N . HIS A 1 93 ? -0.091 2.414 -15.851 1.00 77.94 93 HIS A N 1
ATOM 754 C CA . HIS A 1 93 ? -1.298 2.827 -16.560 1.00 77.94 93 HIS A CA 1
ATOM 755 C C . HIS A 1 93 ? -1.095 2.811 -18.079 1.00 77.94 93 HIS A C 1
ATOM 757 O O . HIS A 1 93 ? -1.903 2.218 -18.791 1.00 77.94 93 HIS A O 1
ATOM 763 N N . ALA A 1 94 ? 0.019 3.364 -18.567 1.00 74.00 94 ALA A N 1
ATOM 764 C CA . ALA A 1 94 ? 0.378 3.295 -19.982 1.00 74.00 94 ALA A CA 1
ATOM 765 C C . ALA A 1 94 ? 0.538 1.843 -20.473 1.00 74.00 94 ALA A C 1
ATOM 767 O O . ALA A 1 94 ? 0.040 1.499 -21.542 1.00 74.00 94 ALA A O 1
ATOM 768 N N . TYR A 1 95 ? 1.168 0.972 -19.676 1.00 74.81 95 TYR A N 1
ATOM 769 C CA . TYR A 1 95 ? 1.320 -0.446 -20.018 1.00 74.81 95 TYR A CA 1
ATOM 770 C C . TYR A 1 95 ? -0.026 -1.181 -20.100 1.00 74.81 95 TYR A C 1
ATOM 772 O O . TYR A 1 95 ? -0.257 -1.935 -21.042 1.00 74.81 95 TYR A O 1
ATOM 780 N N . ILE A 1 96 ? -0.935 -0.936 -19.149 1.00 75.69 96 ILE A N 1
ATOM 781 C CA . ILE A 1 96 ? -2.276 -1.537 -19.135 1.00 75.69 96 ILE A CA 1
ATOM 782 C C . ILE A 1 96 ? -3.093 -1.074 -20.343 1.00 75.69 96 ILE A C 1
ATOM 784 O O . ILE A 1 96 ? -3.777 -1.898 -20.947 1.00 75.69 96 ILE A O 1
ATOM 788 N N . ILE A 1 97 ? -3.019 0.210 -20.711 1.00 82.31 97 ILE A N 1
ATOM 789 C CA . ILE A 1 97 ? -3.703 0.729 -21.903 1.00 82.31 97 ILE A CA 1
ATOM 790 C C . ILE A 1 97 ? -3.180 0.020 -23.154 1.00 82.31 97 ILE A C 1
ATOM 792 O O . ILE A 1 97 ? -3.984 -0.561 -23.874 1.00 82.31 97 ILE A O 1
ATOM 796 N N . CYS A 1 98 ? -1.858 -0.026 -23.363 1.00 76.44 98 CYS A N 1
ATOM 797 C CA . CYS A 1 98 ? -1.273 -0.722 -24.515 1.00 76.44 98 CYS A CA 1
ATOM 798 C C . CYS A 1 98 ? -1.672 -2.202 -24.571 1.00 76.44 98 CYS A C 1
ATOM 800 O O . CYS A 1 98 ? -2.045 -2.700 -25.629 1.00 76.44 98 CYS A O 1
ATOM 802 N N . PHE A 1 99 ? -1.627 -2.900 -23.433 1.00 79.44 99 PHE A N 1
ATOM 803 C CA . PHE A 1 99 ? -2.026 -4.305 -23.362 1.00 79.44 99 PHE A CA 1
ATOM 804 C C . PHE A 1 99 ? -3.509 -4.497 -23.701 1.00 79.44 99 PHE A C 1
ATOM 806 O O . PHE A 1 99 ? -3.878 -5.451 -24.382 1.00 79.44 99 PHE A O 1
ATOM 813 N N . THR A 1 100 ? -4.365 -3.584 -23.243 1.00 79.88 100 THR A N 1
ATOM 814 C CA . THR A 1 100 ? -5.805 -3.633 -23.520 1.00 79.88 100 THR A CA 1
ATOM 815 C C . THR A 1 100 ? -6.095 -3.358 -24.996 1.00 79.88 100 THR A C 1
ATOM 817 O O . THR A 1 100 ? -6.941 -4.038 -25.570 1.00 79.88 100 THR A O 1
ATOM 820 N N . ASP A 1 101 ? -5.377 -2.419 -25.619 1.00 77.56 101 ASP A N 1
ATOM 821 C CA . ASP A 1 101 ? -5.495 -2.104 -27.049 1.00 77.56 101 ASP A CA 1
ATOM 822 C C . ASP A 1 101 ? -5.092 -3.295 -27.931 1.00 77.56 101 ASP A C 1
ATOM 824 O O . ASP A 1 101 ? -5.857 -3.695 -28.810 1.00 77.56 101 ASP A O 1
ATOM 828 N N . GLU A 1 102 ? -3.948 -3.937 -27.658 1.00 77.12 102 GLU A N 1
ATOM 829 C CA . GLU A 1 102 ? -3.548 -5.152 -28.385 1.00 77.12 102 GLU A CA 1
ATOM 830 C C . GLU A 1 102 ? -4.566 -6.283 -28.216 1.00 77.12 102 GLU A C 1
ATOM 832 O O . GLU A 1 102 ? -4.913 -6.965 -29.184 1.00 77.12 102 GLU A O 1
ATOM 837 N N . PHE A 1 103 ? -5.072 -6.479 -26.996 1.00 75.75 103 PHE A N 1
ATOM 838 C CA . PHE A 1 103 ? -6.052 -7.524 -26.720 1.00 75.75 103 PHE A CA 1
ATOM 839 C C . PHE A 1 103 ? -7.380 -7.264 -27.440 1.00 75.75 103 PHE A C 1
ATOM 841 O O . PHE A 1 103 ? -7.995 -8.199 -27.949 1.00 75.75 103 PHE A O 1
ATOM 848 N N . PHE A 1 104 ? -7.812 -6.003 -27.521 1.00 75.25 104 PHE A N 1
ATOM 849 C CA . PHE A 1 104 ? -9.016 -5.609 -28.249 1.00 75.25 104 PHE A CA 1
ATOM 850 C C . PHE A 1 104 ? -8.849 -5.781 -29.764 1.00 75.25 104 PHE A C 1
ATOM 852 O O . PHE A 1 104 ? -9.768 -6.260 -30.425 1.00 75.25 104 PHE A O 1
ATOM 859 N N . PHE A 1 105 ? -7.668 -5.467 -30.307 1.00 72.94 105 PHE A N 1
ATOM 860 C CA . PHE A 1 105 ? -7.354 -5.674 -31.722 1.00 72.94 105 PHE A CA 1
ATOM 861 C C . PHE A 1 105 ? -7.344 -7.159 -32.111 1.00 72.94 105 PHE A C 1
ATOM 863 O O . PHE A 1 105 ? -7.765 -7.508 -33.205 1.00 72.94 105 PHE A O 1
ATOM 870 N N . PHE A 1 106 ? -6.908 -8.047 -31.215 1.00 69.69 106 PHE A N 1
ATOM 871 C CA . PHE A 1 106 ? -6.943 -9.498 -31.443 1.00 69.69 106 PHE A CA 1
ATOM 872 C C . PHE A 1 106 ? -8.347 -10.120 -31.355 1.00 69.69 106 PHE A C 1
ATOM 874 O O . PHE A 1 106 ? -8.543 -11.248 -31.807 1.00 69.69 106 PHE A O 1
ATOM 881 N N . LEU A 1 107 ? -9.304 -9.426 -30.732 1.00 69.44 107 LEU A N 1
ATOM 882 C CA . LEU A 1 107 ? -10.667 -9.911 -30.489 1.00 69.44 107 LEU A CA 1
ATOM 883 C C . LEU A 1 107 ? -11.688 -9.468 -31.553 1.00 69.44 107 LEU A C 1
ATOM 885 O O . LEU A 1 107 ? -12.827 -9.937 -31.502 1.00 69.44 107 LEU A O 1
ATOM 889 N N . CYS A 1 108 ? -11.297 -8.589 -32.480 1.00 50.22 108 CYS A N 1
ATOM 890 C CA . CYS A 1 108 ? -12.117 -8.055 -33.573 1.00 50.22 108 CYS A CA 1
ATOM 891 C C . CYS A 1 108 ? -11.666 -8.649 -34.915 1.00 50.22 108 CYS A C 1
ATOM 893 O O . CYS A 1 108 ? -12.545 -9.087 -35.692 1.00 50.22 108 CYS A O 1
#

InterPro domains:
  IPR017452 GPCR, rhodopsin-like, 7TM [PS50262] (43-108)

Foldseek 3Di:
DCVVVVPPPPPVVVDDPVVVVVVVVCLVPLVVLVVCLVVLLVVLVVLLVVCVVDPVNVDPVSVVSNVVSVVSNVVSVCVCVVPVSVVVVVVVVVVVVVVVVVVVVVVD